Protein AF-A0A6V7S877-F1 (afdb_monomer_lite)

pLDDT: mean 86.65, std 10.31, range [57.25, 95.69]

Foldseek 3Di:
DDKQWLVVCCVVVVDDSVVSVVVVVVCVVVVQKDWDDPPDPPTTIIDGDD

Organism: NCBI:txid119398

Secondary structure (DSSP, 8-state):
--EE-HHHHHHHHT--HHHHHHHHHHHHHTTSEEEEE---SS--EEEE--

Radius of gyration: 10.29 Å; chains: 1; bounding box: 25×20×27 Å

Structure (mmCIF, N/CA/C/O backbone):
data_AF-A0A6V7S877-F1
#
_entry.id   AF-A0A6V7S877-F1
#
loop_
_atom_site.group_PDB
_atom_site.id
_atom_site.type_symbol
_atom_site.label_atom_id
_atom_site.label_alt_id
_atom_site.label_comp_id
_atom_site.label_asym_id
_atom_site.label_entity_id
_atom_site.label_seq_id
_atom_site.pdbx_PDB_ins_code
_atom_site.Cartn_x
_atom_site.Cartn_y
_atom_site.Cartn_z
_atom_site.occupancy
_atom_site.B_iso_or_equiv
_atom_site.auth_seq_id
_atom_site.auth_comp_id
_atom_site.auth_asym_id
_atom_site.auth_atom_id
_atom_site.pdbx_PDB_model_num
ATOM 1 N N . MET A 1 1 ? -15.916 -2.031 0.500 1.00 62.97 1 MET A N 1
ATOM 2 C CA . MET A 1 1 ? -14.749 -1.372 1.131 1.00 62.97 1 MET A CA 1
ATOM 3 C C . MET A 1 1 ? -13.517 -1.697 0.296 1.00 62.97 1 MET A C 1
ATOM 5 O O . MET A 1 1 ? -13.256 -2.872 0.081 1.00 62.97 1 MET A O 1
ATOM 9 N N . LYS A 1 2 ? -12.845 -0.699 -0.294 1.00 81.88 2 LYS A N 1
ATOM 10 C CA . LYS A 1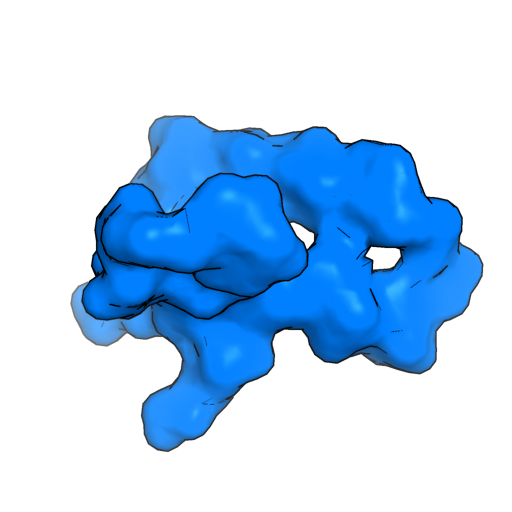 2 ? -11.731 -0.937 -1.231 1.00 81.88 2 LYS A CA 1
ATOM 11 C C . LYS A 1 2 ? -10.408 -0.788 -0.484 1.00 81.88 2 LYS A C 1
ATOM 13 O O . LYS A 1 2 ? -10.165 0.263 0.104 1.00 81.88 2 LYS A O 1
ATOM 18 N N . VAL A 1 3 ? -9.608 -1.850 -0.481 1.00 88.19 3 VAL A N 1
ATOM 19 C CA . VAL A 1 3 ? -8.310 -1.895 0.200 1.00 88.19 3 VAL A CA 1
ATOM 20 C C . VAL A 1 3 ? -7.263 -1.208 -0.672 1.00 88.19 3 VAL A C 1
ATOM 22 O O . VAL A 1 3 ? -7.197 -1.450 -1.877 1.00 88.19 3 VAL A O 1
ATOM 25 N N . ILE A 1 4 ? -6.470 -0.335 -0.060 1.00 90.69 4 ILE A N 1
ATOM 26 C CA . ILE A 1 4 ? -5.394 0.420 -0.694 1.00 90.69 4 ILE A CA 1
ATOM 27 C C . ILE A 1 4 ? -4.079 -0.023 -0.048 1.00 90.69 4 ILE A C 1
ATOM 29 O O . ILE A 1 4 ? -3.853 0.168 1.147 1.00 90.69 4 ILE A O 1
ATOM 33 N N . THR A 1 5 ? -3.205 -0.611 -0.854 1.00 90.88 5 THR A N 1
ATOM 34 C CA . THR A 1 5 ? -1.841 -1.013 -0.484 1.00 90.88 5 THR A CA 1
ATOM 35 C C . THR A 1 5 ? -0.847 -0.569 -1.560 1.00 90.88 5 THR A C 1
A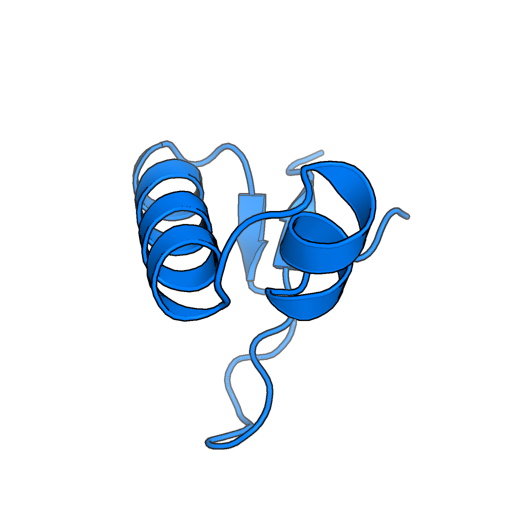TOM 37 O O . THR A 1 5 ? -1.245 -0.346 -2.710 1.00 90.88 5 THR A O 1
ATOM 40 N N . PRO A 1 6 ? 0.462 -0.495 -1.252 1.00 91.56 6 PRO A N 1
ATOM 41 C CA . PRO A 1 6 ? 1.473 -0.183 -2.262 1.00 91.56 6 PRO A CA 1
ATOM 42 C C . PRO A 1 6 ? 1.421 -1.120 -3.482 1.00 91.56 6 PRO A C 1
ATOM 44 O O . PRO A 1 6 ? 1.586 -0.654 -4.607 1.00 91.56 6 PRO A O 1
ATOM 47 N N . SER A 1 7 ? 1.131 -2.412 -3.273 1.00 91.50 7 SER A N 1
ATOM 48 C CA . SER A 1 7 ? 0.979 -3.396 -4.353 1.00 91.50 7 SER A CA 1
ATOM 49 C C . SER A 1 7 ? -0.217 -3.087 -5.252 1.00 91.50 7 SER A C 1
ATOM 51 O O . SER A 1 7 ? -0.043 -2.982 -6.458 1.00 91.50 7 SER A O 1
ATOM 53 N N . THR A 1 8 ? -1.399 -2.802 -4.690 1.00 92.62 8 THR A N 1
ATOM 54 C CA . THR A 1 8 ? -2.590 -2.474 -5.504 1.00 92.62 8 THR A CA 1
ATOM 55 C C . THR A 1 8 ? -2.391 -1.251 -6.407 1.00 92.62 8 THR A C 1
ATOM 57 O O . THR A 1 8 ? -2.936 -1.199 -7.509 1.00 92.62 8 THR A O 1
ATOM 60 N N . ILE A 1 9 ? -1.599 -0.266 -5.968 1.00 91.94 9 ILE A N 1
ATOM 61 C CA . ILE A 1 9 ? -1.260 0.917 -6.772 1.00 91.94 9 ILE A CA 1
ATOM 62 C C . ILE A 1 9 ? -0.244 0.550 -7.855 1.00 91.94 9 ILE A C 1
ATOM 64 O O . ILE A 1 9 ? -0.415 0.947 -9.007 1.00 91.94 9 ILE A O 1
ATOM 68 N N . SER A 1 10 ? 0.785 -0.220 -7.498 1.00 94.38 10 SER A N 1
ATOM 69 C CA . SER A 1 10 ? 1.796 -0.705 -8.441 1.00 94.38 10 SER A CA 1
ATOM 70 C C . SER A 1 10 ? 1.166 -1.527 -9.568 1.00 94.38 10 SER A C 1
ATOM 72 O O . SER A 1 10 ? 1.414 -1.242 -10.737 1.00 94.38 10 SER A O 1
ATOM 74 N N . ASP A 1 11 ? 0.257 -2.448 -9.244 1.00 93.56 11 ASP A N 1
ATOM 75 C CA . ASP A 1 11 ? -0.445 -3.276 -10.227 1.00 93.56 11 ASP A CA 1
ATOM 76 C 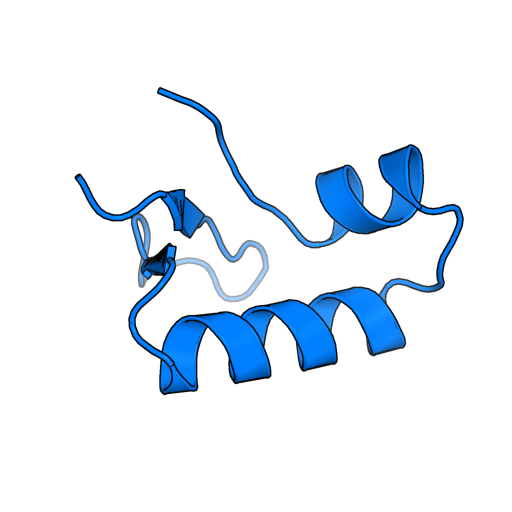C . ASP A 1 11 ? -1.327 -2.461 -11.174 1.00 93.56 11 ASP A C 1
ATOM 78 O O . ASP A 1 11 ? -1.352 -2.733 -12.380 1.00 93.56 11 ASP A O 1
ATOM 82 N N . LYS A 1 12 ? -2.034 -1.459 -10.634 1.00 94.12 12 LYS A N 1
ATOM 83 C CA . LYS A 1 12 ? -3.008 -0.650 -11.375 1.00 94.12 12 LYS A CA 1
ATOM 84 C C . LYS A 1 12 ? -2.359 0.405 -12.267 1.00 94.12 12 LYS A C 1
ATOM 86 O O . LYS A 1 12 ? -2.834 0.631 -13.375 1.00 94.12 12 LYS A O 1
ATOM 91 N N . TYR A 1 13 ? -1.312 1.062 -11.777 1.00 95.00 13 TYR A N 1
ATOM 92 C CA . TYR A 1 13 ? -0.660 2.179 -12.466 1.00 95.00 13 TYR A CA 1
ATOM 93 C C . TYR A 1 13 ? 0.692 1.798 -13.078 1.00 95.00 13 TYR A C 1
ATOM 95 O O . TYR A 1 13 ? 1.3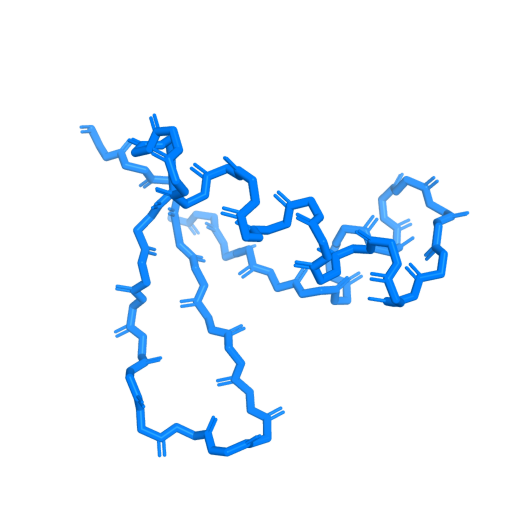28 2.646 -13.693 1.00 95.00 13 TYR A O 1
ATOM 103 N N . LYS A 1 14 ? 1.125 0.538 -12.922 1.00 94.75 14 LYS A N 1
ATOM 104 C CA . LYS A 1 14 ? 2.406 0.011 -13.423 1.00 94.75 14 LYS A CA 1
ATOM 105 C C . LYS A 1 14 ? 3.599 0.869 -12.990 1.00 94.75 14 LYS A C 1
ATOM 107 O O . LYS A 1 14 ? 4.476 1.194 -13.781 1.00 94.75 14 LYS A O 1
ATOM 112 N N . VAL A 1 15 ? 3.619 1.230 -11.706 1.00 95.69 15 VAL A N 1
ATOM 113 C CA . VAL A 1 15 ? 4.682 2.035 -11.081 1.00 95.69 15 VAL A CA 1
ATOM 114 C C . VAL A 1 15 ? 5.465 1.234 -10.050 1.00 95.69 15 VAL A C 1
ATOM 116 O O . VAL A 1 15 ? 4.936 0.312 -9.428 1.00 95.69 15 VAL A O 1
ATOM 119 N N . ASN A 1 16 ? 6.711 1.634 -9.807 1.00 95.69 16 ASN A N 1
ATOM 120 C CA . ASN A 1 16 ? 7.540 1.040 -8.762 1.00 95.69 16 ASN A CA 1
ATOM 121 C C . ASN A 1 16 ? 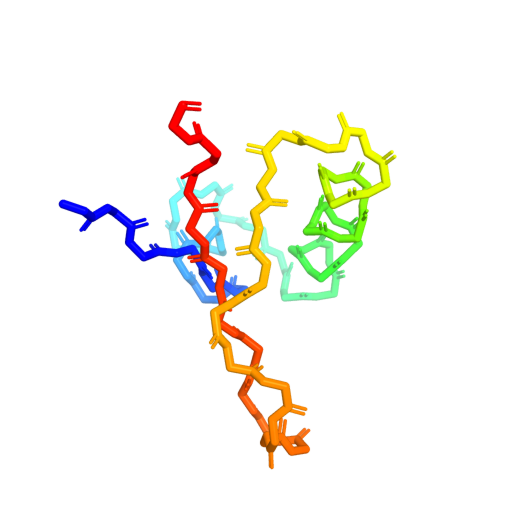6.935 1.245 -7.364 1.00 95.69 16 ASN A C 1
ATOM 123 O O . ASN A 1 16 ? 6.308 2.267 -7.067 1.00 95.69 16 ASN A O 1
ATOM 127 N N . LEU A 1 17 ? 7.199 0.296 -6.461 1.00 91.50 17 LEU A N 1
ATOM 128 C CA . LEU A 1 17 ? 6.702 0.342 -5.081 1.00 91.50 17 LEU A CA 1
ATOM 129 C C . LEU A 1 17 ? 7.219 1.553 -4.289 1.00 91.50 17 LEU A C 1
ATOM 131 O O . LEU A 1 17 ? 6.526 2.026 -3.390 1.00 91.50 17 LEU A O 1
ATOM 135 N N . SER A 1 18 ? 8.405 2.073 -4.617 1.00 93.44 18 SER A N 1
ATOM 136 C CA . SER A 1 18 ? 8.940 3.308 -4.026 1.00 93.44 18 SER A CA 1
ATOM 137 C C . SER A 1 18 ? 8.018 4.500 -4.291 1.00 93.44 18 SER A C 1
ATOM 139 O O . SER A 1 18 ? 7.647 5.213 -3.360 1.00 93.44 18 SER A O 1
ATOM 141 N N . VAL A 1 19 ? 7.566 4.655 -5.537 1.00 94.62 19 VAL A N 1
ATOM 142 C CA . VAL A 1 19 ? 6.619 5.700 -5.946 1.00 94.62 19 VAL A CA 1
ATOM 143 C C . VAL A 1 19 ? 5.258 5.467 -5.294 1.00 94.62 19 VAL A C 1
ATOM 145 O O . VAL A 1 19 ? 4.684 6.396 -4.731 1.00 94.62 19 VAL A O 1
ATOM 148 N N . ALA A 1 20 ? 4.769 4.224 -5.284 1.00 94.00 20 ALA A N 1
ATOM 149 C CA . ALA A 1 20 ? 3.493 3.885 -4.654 1.00 94.00 20 ALA A CA 1
ATOM 150 C C . ALA A 1 20 ? 3.457 4.259 -3.158 1.00 94.00 20 ALA A C 1
ATOM 152 O O . ALA A 1 20 ? 2.459 4.798 -2.678 1.00 94.00 20 ALA A O 1
ATOM 153 N N . ARG A 1 21 ? 4.555 4.031 -2.422 1.00 91.75 21 ARG A N 1
ATOM 154 C CA . ARG A 1 21 ? 4.692 4.432 -1.009 1.00 91.75 21 ARG A CA 1
ATOM 155 C C . ARG A 1 21 ? 4.643 5.951 -0.835 1.00 91.75 21 ARG A C 1
ATOM 157 O O . ARG A 1 21 ? 3.952 6.424 0.066 1.00 91.75 21 ARG A O 1
ATOM 164 N N . SER A 1 22 ? 5.322 6.706 -1.698 1.00 93.81 22 SER A N 1
ATOM 165 C CA . SER A 1 22 ? 5.275 8.175 -1.677 1.00 93.81 22 SER A CA 1
ATOM 166 C C . SER A 1 22 ? 3.874 8.712 -1.979 1.00 93.81 22 SER A C 1
ATOM 168 O O . SER A 1 22 ? 3.406 9.619 -1.295 1.00 93.81 22 SER A O 1
ATOM 170 N N . VAL A 1 23 ? 3.169 8.113 -2.943 1.00 93.19 23 VAL A N 1
ATOM 171 C CA . VAL A 1 23 ? 1.785 8.479 -3.290 1.00 93.19 23 VAL A CA 1
ATOM 172 C C . VAL A 1 23 ? 0.834 8.217 -2.125 1.00 93.19 23 VAL A C 1
ATOM 174 O O . VAL A 1 23 ? 0.003 9.062 -1.810 1.00 93.19 23 VAL A O 1
ATOM 177 N N . ILE A 1 24 ? 0.969 7.074 -1.452 1.00 92.19 24 ILE A N 1
ATOM 178 C CA . ILE A 1 24 ? 0.170 6.761 -0.262 1.00 92.19 24 ILE A CA 1
ATOM 179 C C . ILE A 1 24 ? 0.393 7.804 0.832 1.00 92.19 24 ILE A C 1
ATOM 181 O O . ILE A 1 24 ? -0.582 8.313 1.376 1.00 92.19 24 ILE A O 1
ATOM 185 N N . LYS A 1 25 ? 1.650 8.165 1.116 1.00 91.81 25 LYS A N 1
ATOM 186 C CA . LYS A 1 25 ? 1.965 9.208 2.101 1.00 91.81 25 LYS A CA 1
ATOM 187 C C . LYS A 1 25 ? 1.304 10.539 1.728 1.00 91.81 25 LYS A C 1
ATOM 189 O O . LYS A 1 25 ? 0.600 11.114 2.542 1.00 91.81 25 LYS A O 1
ATOM 194 N N . TYR A 1 26 ? 1.434 10.958 0.471 1.00 93.88 26 TYR A N 1
ATOM 195 C CA . TYR A 1 26 ? 0.813 12.183 -0.034 1.00 93.88 26 TYR A CA 1
ATOM 196 C C . TYR A 1 26 ? -0.721 12.187 0.086 1.00 93.88 26 TYR A C 1
ATOM 198 O O . TYR A 1 26 ? -1.324 13.202 0.430 1.00 93.88 26 TYR A O 1
ATOM 206 N N . LEU A 1 27 ? -1.374 11.058 -0.199 1.00 91.94 27 LEU A N 1
ATOM 207 C CA . LEU A 1 27 ? -2.828 10.926 -0.079 1.00 91.94 27 LEU A CA 1
ATOM 208 C C . LEU A 1 27 ? -3.295 10.888 1.383 1.00 91.94 27 LEU A C 1
ATOM 210 O O . LEU A 1 27 ? -4.389 11.375 1.677 1.00 91.94 27 LEU A O 1
ATOM 214 N N . ALA A 1 28 ? -2.484 10.316 2.277 1.00 89.88 28 ALA A N 1
ATOM 215 C CA . ALA A 1 28 ? -2.730 10.319 3.715 1.00 89.88 28 ALA A CA 1
ATOM 216 C C . ALA A 1 28 ? -2.581 11.735 4.294 1.00 89.88 28 ALA A C 1
ATOM 218 O O . ALA A 1 28 ? -3.477 12.185 4.999 1.00 89.88 28 ALA A O 1
ATOM 219 N N . ASP A 1 29 ? -1.536 12.475 3.902 1.00 92.69 29 ASP A N 1
ATOM 220 C CA . ASP A 1 29 ? -1.329 13.880 4.293 1.00 92.69 29 ASP A CA 1
ATOM 221 C C . ASP A 1 29 ? -2.501 14.777 3.842 1.00 92.69 29 ASP A C 1
ATOM 223 O O . ASP A 1 29 ? -2.856 15.748 4.507 1.00 92.69 29 ASP A O 1
ATOM 227 N N . LYS A 1 30 ? -3.150 14.429 2.723 1.00 93.44 30 LYS A N 1
ATOM 228 C CA . LYS A 1 30 ? -4.355 15.102 2.210 1.00 93.44 30 LYS A CA 1
ATOM 229 C C . LYS A 1 30 ? -5.672 14.628 2.833 1.00 93.44 30 LYS A C 1
ATOM 231 O O . LYS A 1 30 ? -6.727 15.086 2.399 1.00 93.44 30 LYS A O 1
ATOM 236 N N . ASN A 1 31 ? -5.639 13.712 3.802 1.00 88.75 31 ASN A N 1
ATOM 237 C CA . ASN A 1 31 ? -6.822 13.120 4.437 1.00 88.75 31 ASN A CA 1
ATOM 238 C C . ASN A 1 31 ? -7.826 12.490 3.448 1.00 88.75 31 ASN A C 1
ATOM 240 O O . ASN A 1 31 ? -9.025 12.447 3.709 1.00 88.75 31 ASN A O 1
ATOM 244 N N . LEU A 1 32 ? -7.354 11.981 2.303 1.00 90.12 32 LEU A N 1
ATOM 245 C CA . LEU A 1 32 ? -8.205 11.291 1.318 1.00 90.12 32 LEU A CA 1
ATOM 246 C C . LEU A 1 32 ? -8.304 9.783 1.589 1.00 90.12 32 LEU A C 1
ATOM 248 O O . LEU A 1 32 ? -9.252 9.115 1.160 1.00 90.12 32 LEU A O 1
ATOM 252 N N . ILE A 1 33 ? -7.308 9.236 2.286 1.00 92.25 33 ILE A N 1
ATOM 253 C CA . ILE A 1 33 ? -7.236 7.831 2.683 1.00 92.25 33 ILE A CA 1
ATOM 254 C C . ILE A 1 33 ? -6.949 7.732 4.180 1.00 92.2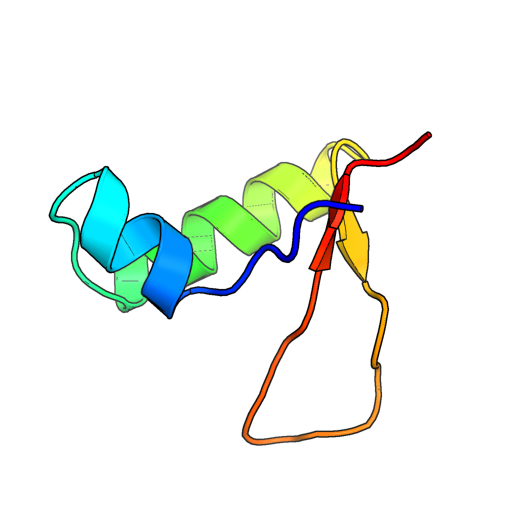5 33 ILE A C 1
ATOM 256 O O . ILE A 1 33 ? -6.228 8.557 4.736 1.00 92.25 33 ILE A O 1
ATOM 260 N N . LYS A 1 34 ? -7.507 6.708 4.825 1.00 89.94 34 LYS A N 1
ATOM 261 C CA . LYS A 1 34 ? -7.330 6.429 6.251 1.00 89.94 34 LYS A CA 1
ATOM 262 C C . LYS A 1 34 ? -6.580 5.123 6.439 1.00 89.94 34 LYS A C 1
ATOM 264 O O . LYS A 1 34 ? -6.874 4.129 5.771 1.00 89.94 34 LYS A O 1
ATOM 269 N N . GLU A 1 35 ? -5.622 5.130 7.353 1.00 87.06 35 GLU A N 1
ATOM 270 C CA . GLU A 1 35 ? -4.919 3.924 7.776 1.00 87.06 35 GLU A CA 1
ATOM 271 C C . GLU A 1 35 ? -5.858 3.027 8.594 1.00 87.06 35 GLU A C 1
ATOM 273 O O . GLU A 1 35 ? -6.568 3.497 9.483 1.00 87.06 35 GLU A O 1
ATOM 278 N N . VAL A 1 36 ? -5.900 1.738 8.252 1.00 84.88 36 VAL A N 1
ATOM 279 C CA . VAL A 1 36 ? -6.765 0.742 8.907 1.00 84.88 36 VAL A CA 1
ATOM 280 C C . VAL A 1 36 ? -5.992 -0.083 9.927 1.00 84.88 36 VAL A C 1
ATOM 282 O O . VAL A 1 36 ? -6.545 -0.451 10.958 1.00 84.88 36 VAL A O 1
ATOM 285 N N . CYS A 1 37 ? -4.718 -0.372 9.657 1.00 74.88 37 CYS A N 1
ATOM 286 C CA . CYS A 1 37 ? -3.872 -1.157 10.548 1.00 74.88 37 CYS A CA 1
ATOM 287 C C . CYS A 1 37 ? -2.569 -0.408 10.829 1.00 74.88 37 CYS A C 1
ATOM 289 O O . CYS A 1 37 ? -1.793 -0.154 9.912 1.00 74.88 37 CYS A O 1
ATOM 291 N N . ILE A 1 38 ? -2.346 -0.088 12.104 1.00 64.25 38 ILE A N 1
ATOM 292 C CA . ILE A 1 38 ? -1.181 0.661 12.603 1.00 64.25 38 ILE A CA 1
ATOM 293 C C . ILE A 1 38 ? 0.001 -0.284 12.929 1.00 64.25 38 ILE A C 1
ATOM 295 O O . ILE A 1 38 ? 1.136 0.161 13.060 1.00 64.25 38 ILE A O 1
ATOM 299 N N . GLN A 1 39 ? -0.230 -1.600 13.052 1.00 57.25 39 GLN A N 1
ATOM 300 C CA . GLN A 1 39 ? 0.670 -2.501 13.796 1.00 57.25 39 GLN A CA 1
ATOM 301 C C . GLN A 1 39 ? 1.585 -3.432 12.979 1.00 57.25 39 GLN A C 1
ATOM 303 O O . GLN A 1 39 ? 2.277 -4.250 13.578 1.00 57.25 39 GLN A O 1
ATOM 308 N N . SER A 1 40 ? 1.666 -3.336 11.647 1.00 61.88 40 SER A N 1
ATOM 309 C CA . SER A 1 40 ? 2.596 -4.194 10.893 1.00 61.88 40 SER A CA 1
ATOM 310 C C . SER A 1 40 ? 3.750 -3.402 10.288 1.00 61.88 40 SER A C 1
ATOM 312 O O . SER A 1 40 ? 3.571 -2.639 9.341 1.00 61.88 40 SER A O 1
ATOM 314 N N . HIS A 1 41 ? 4.967 -3.658 10.782 1.00 68.31 41 HIS A N 1
ATOM 315 C CA . HIS A 1 41 ? 6.224 -3.186 10.182 1.00 68.31 41 HIS A CA 1
ATOM 316 C C . HIS A 1 41 ? 6.324 -3.540 8.683 1.00 68.31 41 HIS A C 1
ATOM 318 O O . HIS A 1 41 ? 6.954 -2.825 7.904 1.00 68.31 41 HIS A O 1
ATOM 324 N N . CYS A 1 42 ? 5.662 -4.622 8.261 1.00 71.38 42 CYS A N 1
ATOM 325 C CA . CYS A 1 42 ? 5.758 -5.158 6.907 1.00 71.38 42 CYS A CA 1
ATOM 326 C C . CYS A 1 42 ? 4.572 -4.789 6.001 1.00 71.38 42 CYS A C 1
ATOM 328 O O . CYS A 1 42 ? 4.715 -4.844 4.778 1.00 71.38 42 CYS A O 1
ATOM 330 N N . GLN A 1 43 ? 3.410 -4.414 6.549 1.00 71.19 43 GLN A N 1
ATOM 331 C CA . GLN A 1 43 ? 2.207 -4.152 5.753 1.00 71.19 43 GLN A CA 1
ATOM 332 C C . GLN A 1 43 ? 1.445 -2.915 6.221 1.00 71.19 43 GLN A C 1
ATOM 334 O O . GLN A 1 43 ? 0.849 -2.890 7.292 1.00 71.19 43 GLN A O 1
ATOM 339 N N . LYS A 1 44 ? 1.389 -1.915 5.339 1.00 78.94 44 LYS A N 1
ATOM 340 C CA . LYS A 1 44 ? 0.534 -0.741 5.510 1.00 78.94 44 LYS A CA 1
ATOM 341 C C . LYS A 1 44 ? -0.768 -0.932 4.739 1.00 78.94 44 LYS A C 1
ATOM 343 O O . LYS A 1 44 ? -0.739 -1.169 3.527 1.00 78.94 44 LYS A O 1
ATOM 348 N N . LEU A 1 45 ? -1.890 -0.829 5.446 1.00 87.50 45 LEU A N 1
ATOM 349 C CA . LEU A 1 45 ? -3.239 -1.029 4.919 1.00 87.50 45 LEU A CA 1
ATOM 350 C C . LEU A 1 45 ? -4.036 0.266 5.036 1.00 87.50 45 LEU A C 1
ATOM 352 O O . LEU A 1 45 ? -4.229 0.783 6.136 1.00 87.50 45 LEU A O 1
ATOM 356 N N . TYR A 1 46 ? -4.541 0.747 3.903 1.00 90.06 46 TYR A N 1
ATOM 357 C CA . TYR A 1 46 ? -5.346 1.959 3.822 1.00 90.06 46 TYR A CA 1
ATOM 358 C C . TYR A 1 46 ? -6.721 1.670 3.231 1.00 90.06 46 TYR A C 1
ATOM 360 O O . TYR A 1 46 ? -6.926 0.705 2.491 1.00 90.06 46 TYR A O 1
ATOM 368 N N . THR A 1 47 ? -7.672 2.543 3.532 1.00 91.81 47 THR A N 1
ATOM 369 C CA . THR A 1 47 ? -8.996 2.573 2.907 1.00 91.81 47 THR A CA 1
ATOM 370 C C . THR A 1 47 ? -9.358 3.997 2.520 1.00 91.81 47 THR A C 1
ATOM 372 O O . THR A 1 47 ? -8.765 4.957 3.008 1.00 91.81 47 THR A O 1
ATOM 375 N N . LYS A 1 48 ? -10.313 4.144 1.600 1.00 89.19 48 LYS A N 1
ATOM 376 C CA . LYS A 1 48 ? -10.878 5.454 1.266 1.00 89.19 48 LYS A CA 1
ATOM 377 C C . LYS A 1 48 ? -11.604 6.018 2.497 1.00 89.19 48 LYS A C 1
ATOM 379 O O . LYS A 1 48 ? -12.347 5.275 3.136 1.00 89.19 48 LYS A O 1
ATOM 384 N N . VAL A 1 49 ? -11.399 7.302 2.796 1.00 84.50 49 VAL A N 1
ATOM 385 C CA . VAL A 1 49 ? -12.189 8.020 3.812 1.00 84.50 49 VAL A CA 1
ATOM 386 C C . VAL A 1 49 ? -13.653 8.062 3.351 1.00 84.50 49 VAL A C 1
ATOM 388 O O . VAL A 1 49 ? -13.912 8.339 2.177 1.00 84.50 49 VAL A O 1
ATOM 391 N N . ALA A 1 50 ? -14.572 7.677 4.242 1.00 64.56 50 ALA A N 1
ATOM 392 C CA . ALA A 1 50 ? -16.014 7.698 3.991 1.00 64.56 50 ALA A CA 1
ATOM 393 C C . ALA A 1 50 ? -16.538 9.135 3.940 1.00 64.56 50 ALA A C 1
ATOM 395 O O . ALA A 1 50 ? -16.072 9.940 4.776 1.00 64.56 50 ALA A O 1
#

Sequence (50 aa):
MKVITPSTISDKYKVNLSVARSVIKYLADKNLIKEVCIQSHCQKLYTKVA

InterPro domains:
  IPR004977 Small ribosomal subunit protein eS25 [PF03297] (1-48)
  IPR036388 Winged helix-like DNA-binding domain superfamily [G3DSA:1.10.10.10] (1-50)